Protein AF-A0A2D6LVS5-F1 (afdb_monomer_lite)

Radius of gyration: 15.0 Å; chains: 1; bounding box: 29×38×30 Å

Secondary structure (DSSP, 8-state):
------------SSHHHHHHTT-----------SHHHHHHTTPPEES-SS-EEEETTEEEEPP-

Structure (mmCIF, N/CA/C/O backbone):
data_AF-A0A2D6LVS5-F1
#
_entry.id   AF-A0A2D6LVS5-F1
#
loop_
_atom_site.group_PDB
_atom_site.id
_atom_site.type_symbol
_atom_site.label_atom_id
_atom_site.label_alt_id
_atom_site.label_comp_id
_atom_site.label_asym_id
_atom_site.label_entity_id
_atom_site.label_seq_id
_atom_site.pdbx_PDB_ins_code
_atom_site.Cartn_x
_atom_site.Cartn_y
_atom_site.Cartn_z
_atom_site.occupancy
_atom_site.B_iso_or_equiv
_atom_site.auth_seq_id
_atom_site.auth_comp_id
_atom_site.auth_asym_id
_atom_site.auth_atom_id
_atom_site.pdbx_PDB_model_num
ATOM 1 N N . MET A 1 1 ? 10.160 7.621 -9.178 1.00 45.22 1 MET A N 1
ATOM 2 C CA . MET A 1 1 ? 8.846 7.006 -9.454 1.00 45.22 1 MET A CA 1
ATOM 3 C C . MET A 1 1 ? 8.748 5.752 -8.604 1.00 45.22 1 MET A C 1
ATOM 5 O O . MET A 1 1 ? 9.241 4.709 -9.002 1.00 45.22 1 MET A O 1
ATOM 9 N N . THR A 1 2 ? 8.242 5.873 -7.381 1.00 47.06 2 THR A N 1
ATOM 10 C CA . THR A 1 2 ? 7.958 4.728 -6.508 1.00 47.06 2 THR A CA 1
ATOM 11 C C . THR A 1 2 ? 6.687 4.086 -7.037 1.00 47.06 2 THR A C 1
ATOM 13 O O . THR A 1 2 ? 5.594 4.579 -6.796 1.00 47.06 2 THR A O 1
ATOM 16 N N . THR A 1 3 ? 6.821 3.056 -7.866 1.00 53.16 3 THR A N 1
ATOM 17 C CA . THR A 1 3 ? 5.680 2.294 -8.368 1.00 53.16 3 THR A CA 1
ATOM 18 C C . THR A 1 3 ? 5.025 1.554 -7.196 1.00 53.16 3 THR A C 1
ATOM 20 O O . THR A 1 3 ? 5.690 0.751 -6.542 1.00 53.16 3 THR A O 1
ATOM 23 N N . PRO A 1 4 ? 3.731 1.781 -6.902 1.00 54.28 4 PRO A N 1
ATOM 24 C CA . PRO A 1 4 ? 2.997 0.912 -5.991 1.00 54.28 4 PRO A CA 1
ATOM 25 C C . PRO A 1 4 ? 2.986 -0.491 -6.585 1.00 54.28 4 PRO A C 1
ATOM 27 O O . PRO A 1 4 ? 2.416 -0.711 -7.656 1.00 54.28 4 PRO A O 1
ATOM 30 N N . CYS A 1 5 ? 3.673 -1.421 -5.931 1.00 53.34 5 CYS A N 1
ATOM 31 C CA . CYS A 1 5 ? 3.829 -2.781 -6.416 1.00 53.34 5 CYS A CA 1
ATOM 32 C C . CYS A 1 5 ? 2.483 -3.354 -6.879 1.00 53.34 5 CYS A C 1
ATOM 34 O O . CYS A 1 5 ? 1.515 -3.395 -6.118 1.00 53.34 5 CYS A O 1
ATOM 36 N N . ASN A 1 6 ? 2.445 -3.827 -8.124 1.00 50.53 6 ASN A N 1
ATOM 37 C CA . ASN A 1 6 ? 1.567 -4.924 -8.484 1.00 50.53 6 ASN A CA 1
ATOM 38 C C . ASN A 1 6 ? 2.224 -6.169 -7.871 1.00 50.53 6 ASN A C 1
ATOM 40 O O . ASN A 1 6 ? 3.282 -6.581 -8.358 1.00 50.53 6 ASN A O 1
ATOM 44 N N . PRO A 1 7 ? 1.726 -6.714 -6.747 1.00 48.22 7 PRO A N 1
ATOM 45 C CA . PRO A 1 7 ? 2.413 -7.786 -6.072 1.00 48.22 7 PRO A CA 1
ATOM 46 C C . PRO A 1 7 ? 2.041 -9.069 -6.798 1.00 48.22 7 PRO A C 1
ATOM 48 O O . PRO A 1 7 ? 1.136 -9.796 -6.408 1.00 48.22 7 PRO A O 1
ATOM 51 N N . VAL A 1 8 ? 2.801 -9.393 -7.830 1.00 44.75 8 VAL A N 1
ATOM 52 C CA . VAL A 1 8 ? 3.297 -10.757 -7.859 1.00 44.75 8 VAL A CA 1
ATOM 53 C C . VAL A 1 8 ? 4.691 -10.677 -7.257 1.00 44.75 8 VAL A C 1
ATOM 55 O O . VAL A 1 8 ? 5.696 -10.666 -7.958 1.00 44.75 8 VAL A O 1
ATOM 58 N N . GLN A 1 9 ? 4.753 -10.581 -5.921 1.00 48.81 9 GLN A N 1
ATOM 59 C CA . GLN A 1 9 ? 5.908 -11.084 -5.180 1.00 48.81 9 GLN A CA 1
ATOM 60 C C . GLN A 1 9 ? 5.930 -12.595 -5.424 1.00 48.81 9 GLN A C 1
ATOM 62 O O . GLN A 1 9 ? 5.502 -13.385 -4.589 1.00 48.81 9 GLN A O 1
ATOM 67 N N . GLN A 1 10 ? 6.327 -13.003 -6.627 1.00 55.75 10 GLN A N 1
ATOM 68 C CA . G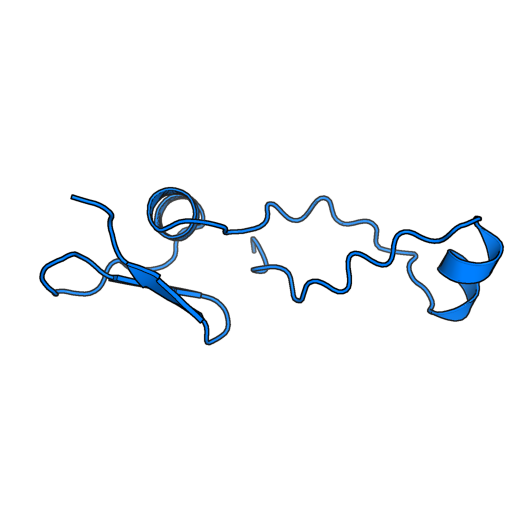LN A 1 10 ? 6.581 -14.399 -6.906 1.00 55.75 10 GLN A CA 1
ATOM 69 C C . GLN A 1 10 ? 7.853 -14.716 -6.137 1.00 55.75 10 GLN A C 1
ATOM 71 O O . GLN A 1 10 ? 8.959 -14.339 -6.519 1.00 55.75 10 GLN A O 1
ATOM 76 N N . THR A 1 11 ? 7.684 -15.355 -4.987 1.00 53.72 11 THR A N 1
ATOM 77 C CA . THR A 1 11 ? 8.768 -16.085 -4.356 1.00 53.72 11 THR A CA 1
ATOM 78 C C . THR A 1 11 ? 9.077 -17.252 -5.281 1.00 53.72 11 THR A C 1
ATOM 80 O O . THR A 1 11 ? 8.376 -18.261 -5.350 1.00 53.72 11 THR A O 1
ATOM 83 N N . PHE A 1 12 ? 10.104 -17.075 -6.099 1.00 71.25 12 PHE A N 1
ATOM 84 C CA . PHE A 1 12 ? 10.566 -18.136 -6.967 1.00 71.25 12 PHE A CA 1
ATOM 85 C C . PHE A 1 12 ? 11.327 -19.140 -6.112 1.00 71.25 12 PHE A C 1
ATOM 87 O O . PHE A 1 12 ? 12.336 -18.800 -5.500 1.00 71.25 12 PHE A O 1
ATOM 94 N N . GLN A 1 13 ? 10.850 -20.385 -6.090 1.00 69.38 13 GLN A N 1
ATOM 95 C CA . GLN A 1 13 ? 11.492 -21.495 -5.372 1.00 69.38 13 GLN A CA 1
ATOM 96 C C . GLN A 1 13 ? 12.975 -21.663 -5.752 1.00 69.38 13 GLN A C 1
ATOM 98 O O . GLN A 1 13 ? 13.766 -22.202 -4.986 1.00 69.38 13 GLN A O 1
ATOM 103 N N . ASN A 1 14 ? 13.359 -21.205 -6.945 1.00 77.56 14 ASN A N 1
ATOM 104 C CA . ASN A 1 14 ? 14.737 -21.120 -7.403 1.00 77.56 14 ASN A CA 1
ATOM 105 C C . ASN A 1 14 ? 14.875 -20.097 -8.545 1.00 77.56 14 ASN A C 1
ATOM 107 O O . ASN A 1 14 ? 13.898 -19.561 -9.074 1.00 77.56 14 ASN A O 1
ATOM 111 N N . THR A 1 15 ? 16.114 -19.875 -8.977 1.00 68.81 15 THR A N 1
ATOM 112 C CA . THR A 1 15 ? 16.466 -18.931 -10.047 1.00 68.81 15 THR A CA 1
ATOM 113 C C . THR A 1 15 ? 15.899 -19.305 -11.421 1.00 68.81 15 THR A C 1
ATOM 115 O O . THR A 1 15 ? 15.757 -18.431 -12.274 1.00 68.81 15 THR A O 1
ATOM 118 N N . TYR A 1 16 ? 15.534 -20.572 -11.656 1.00 80.94 16 TYR A N 1
ATOM 119 C CA . TYR A 1 16 ? 14.900 -20.995 -12.909 1.00 80.94 16 TYR A CA 1
ATOM 120 C C . TYR A 1 16 ? 13.494 -20.408 -13.047 1.00 80.94 16 TYR A C 1
ATOM 122 O O . TYR A 1 16 ? 13.156 -19.853 -14.093 1.00 80.94 16 TYR A O 1
ATOM 130 N N . GLN A 1 17 ? 12.697 -20.462 -11.978 1.00 79.75 17 GLN A N 1
ATOM 131 C CA . GLN A 1 17 ? 11.343 -19.909 -12.002 1.00 79.75 17 GLN A CA 1
ATOM 132 C C . GLN A 1 17 ? 11.365 -18.378 -12.167 1.00 79.75 17 GLN A C 1
ATOM 134 O O . GLN A 1 17 ? 10.527 -17.839 -12.884 1.00 79.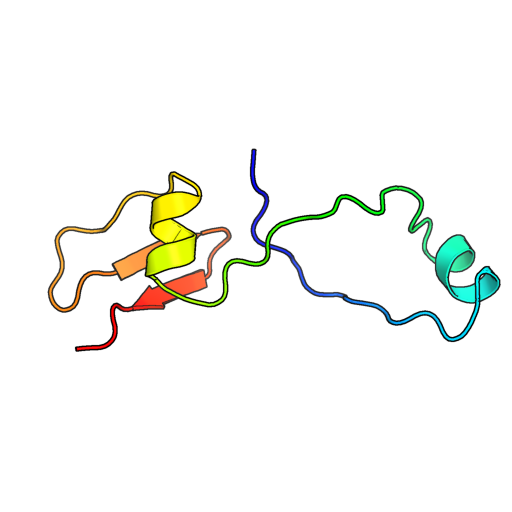75 17 GLN A O 1
ATOM 139 N N . ALA A 1 18 ? 12.378 -17.696 -11.615 1.00 70.50 18 ALA A N 1
ATOM 140 C CA . ALA A 1 18 ? 12.57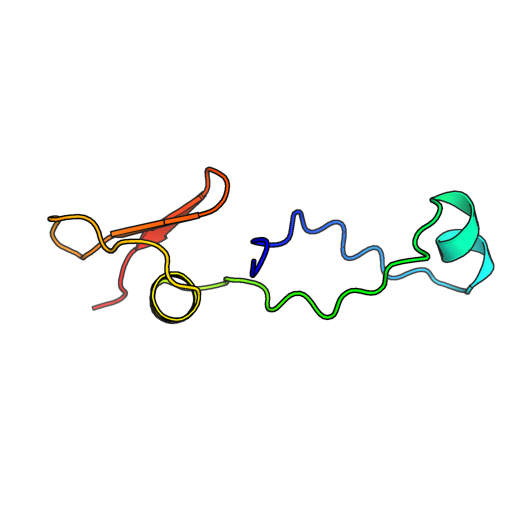7 -16.257 -11.813 1.00 70.50 18 ALA A CA 1
ATOM 141 C C . ALA A 1 18 ? 12.886 -15.902 -13.281 1.00 70.50 18 ALA A C 1
ATOM 143 O O . ALA A 1 18 ? 12.331 -14.953 -13.836 1.00 70.50 18 ALA A O 1
ATOM 144 N N . LYS A 1 19 ? 13.733 -16.700 -13.945 1.00 79.62 19 LYS A N 1
ATOM 145 C CA . LYS A 1 19 ? 14.066 -16.517 -15.368 1.00 79.62 19 LYS A CA 1
ATOM 146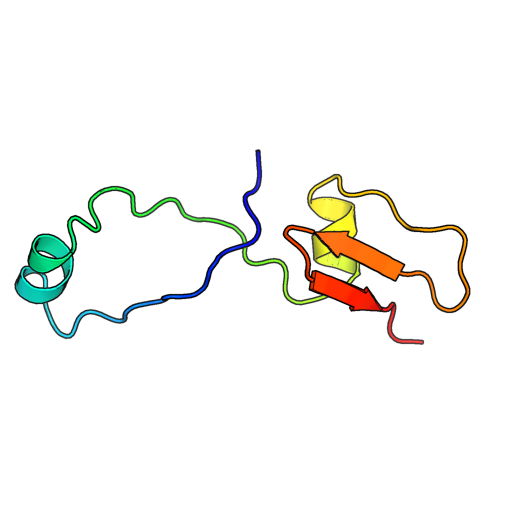 C C . LYS A 1 19 ? 12.883 -16.799 -16.292 1.00 79.62 19 LYS A C 1
ATOM 148 O O . LYS A 1 19 ? 12.724 -16.097 -17.282 1.00 79.62 19 LYS A O 1
ATOM 153 N N . LYS A 1 20 ? 12.039 -17.786 -15.969 1.00 79.94 20 LYS A N 1
ATOM 154 C CA . LYS A 1 20 ? 10.875 -18.173 -16.790 1.00 79.94 20 LYS A CA 1
ATOM 155 C C . LYS A 1 20 ? 9.901 -17.016 -17.033 1.00 79.94 20 LYS A C 1
ATOM 157 O O . LYS A 1 20 ? 9.244 -16.982 -18.067 1.00 79.94 20 LYS A O 1
ATOM 162 N N . VAL A 1 21 ? 9.816 -16.082 -16.091 1.00 69.25 21 VAL A N 1
ATOM 163 C CA . VAL A 1 21 ? 8.935 -14.910 -16.180 1.00 69.25 21 VAL A CA 1
ATOM 164 C C . VAL A 1 21 ? 9.700 -13.607 -16.426 1.00 69.25 21 VAL A C 1
ATOM 166 O O . VAL A 1 21 ? 9.142 -12.532 -16.234 1.00 69.25 21 VAL A O 1
ATOM 169 N N . ASN A 1 22 ? 10.971 -13.690 -16.841 1.00 67.44 22 ASN A N 1
ATOM 170 C CA . ASN A 1 22 ? 11.849 -12.538 -17.060 1.00 67.44 22 ASN A CA 1
ATOM 171 C C . ASN A 1 22 ? 11.870 -11.552 -15.874 1.00 67.44 22 ASN A C 1
ATOM 173 O O . ASN A 1 22 ? 11.920 -10.339 -16.070 1.00 67.44 22 ASN A O 1
ATOM 177 N N . ALA A 1 23 ? 11.869 -12.061 -14.635 1.00 66.25 23 ALA A N 1
ATOM 178 C CA . ALA A 1 23 ? 12.010 -11.253 -13.421 1.00 66.25 23 ALA A CA 1
ATOM 179 C C . ALA A 1 23 ? 13.472 -10.795 -13.221 1.00 66.25 23 ALA A C 1
ATOM 181 O O . ALA A 1 23 ? 14.123 -11.155 -12.242 1.00 66.25 23 ALA A O 1
ATOM 182 N N . PHE A 1 24 ? 14.014 -10.058 -14.195 1.00 56.44 24 PHE A N 1
ATOM 183 C CA . PHE A 1 24 ? 15.392 -9.548 -14.197 1.00 56.44 24 PHE A CA 1
ATOM 184 C C . PHE A 1 24 ? 15.514 -8.182 -13.499 1.00 56.44 24 PHE A C 1
ATOM 186 O O . PHE A 1 24 ? 16.574 -7.846 -12.978 1.00 56.44 24 PHE A O 1
ATOM 193 N N . ASP A 1 25 ? 14.407 -7.441 -13.409 1.00 54.72 25 ASP A N 1
ATOM 194 C CA . ASP A 1 25 ? 14.301 -6.190 -12.665 1.00 54.72 25 ASP A CA 1
ATOM 195 C C . ASP A 1 25 ? 13.771 -6.461 -11.253 1.00 54.72 25 ASP A C 1
ATOM 197 O O . ASP A 1 25 ? 12.599 -6.228 -10.948 1.00 54.72 25 ASP A O 1
ATOM 201 N N . ILE A 1 26 ? 14.636 -6.939 -10.350 1.00 53.72 26 ILE A N 1
ATOM 202 C CA . ILE A 1 26 ? 14.360 -6.846 -8.908 1.00 53.72 26 ILE A CA 1
ATOM 203 C C . ILE A 1 26 ? 14.543 -5.378 -8.510 1.00 53.72 26 ILE A C 1
ATOM 205 O O . ILE A 1 26 ? 15.494 -5.002 -7.825 1.00 53.72 26 ILE A O 1
ATOM 209 N N . GLN A 1 27 ? 13.647 -4.506 -8.975 1.00 53.12 27 GLN A N 1
ATOM 210 C CA . GLN A 1 27 ? 13.535 -3.193 -8.372 1.00 53.12 27 GLN A CA 1
ATOM 211 C C . GLN A 1 27 ? 13.051 -3.420 -6.948 1.00 53.12 27 GLN A C 1
ATOM 213 O O . GLN A 1 27 ? 11.989 -4.004 -6.725 1.00 53.12 27 GLN A O 1
ATOM 218 N N . LYS A 1 28 ? 13.836 -2.961 -5.973 1.00 50.00 28 LYS A N 1
ATOM 219 C CA . LYS A 1 28 ? 13.390 -2.820 -4.590 1.00 50.00 28 LYS A CA 1
ATOM 220 C C . LYS A 1 28 ? 12.323 -1.718 -4.557 1.00 50.00 28 LYS A C 1
ATOM 222 O O . LYS A 1 28 ? 12.584 -0.597 -4.135 1.00 50.00 28 LYS A O 1
ATOM 227 N N . GLY A 1 29 ? 11.143 -2.021 -5.088 1.00 54.56 29 GLY A N 1
ATOM 228 C CA . GLY A 1 29 ? 9.967 -1.183 -4.968 1.00 54.56 29 GLY A CA 1
ATOM 229 C C . GLY A 1 29 ? 9.569 -1.162 -3.502 1.00 54.56 29 GLY A C 1
ATOM 230 O O . GLY A 1 29 ? 9.410 -2.214 -2.883 1.00 54.56 29 GLY A O 1
ATOM 231 N N . VAL A 1 30 ? 9.462 0.031 -2.924 1.00 61.19 30 VAL A N 1
ATOM 232 C CA . VAL A 1 30 ? 8.840 0.181 -1.609 1.00 61.19 30 VAL A CA 1
ATOM 233 C C . VAL A 1 30 ? 7.348 -0.054 -1.823 1.00 61.19 30 VAL A C 1
ATOM 235 O O . VAL A 1 30 ? 6.684 0.732 -2.500 1.00 61.19 30 VAL A O 1
ATOM 238 N N . CYS A 1 31 ? 6.840 -1.178 -1.314 1.00 71.81 31 CYS A N 1
ATOM 239 C CA . CYS A 1 31 ? 5.408 -1.444 -1.306 1.00 71.81 31 CYS A CA 1
ATOM 240 C C . CYS A 1 31 ? 4.718 -0.360 -0.481 1.00 71.81 31 CYS A C 1
ATOM 242 O O . CYS A 1 31 ? 5.133 -0.109 0.642 1.00 71.81 31 CYS A O 1
ATOM 244 N N . ILE A 1 32 ? 3.664 0.240 -1.033 1.00 82.69 32 ILE A N 1
ATOM 245 C CA . ILE A 1 32 ? 2.748 1.079 -0.265 1.00 82.69 32 ILE A CA 1
ATOM 246 C C . ILE A 1 32 ? 1.704 0.144 0.339 1.00 82.69 32 ILE A C 1
ATOM 248 O O . ILE A 1 32 ? 0.917 -0.470 -0.385 1.00 82.69 32 ILE A O 1
ATOM 252 N N . THR A 1 33 ? 1.741 0.002 1.654 1.00 88.81 33 THR A N 1
ATOM 253 C CA . THR A 1 33 ? 0.883 -0.884 2.446 1.00 88.81 33 THR A CA 1
ATOM 254 C C . THR A 1 33 ? -0.109 -0.113 3.308 1.00 88.81 33 THR A C 1
ATOM 256 O O . THR A 1 33 ? -1.117 -0.676 3.723 1.00 88.81 33 THR A O 1
ATOM 259 N N . ASN A 1 34 ? 0.135 1.179 3.527 1.00 91.75 34 ASN A N 1
ATOM 260 C CA . ASN A 1 34 ? -0.675 2.040 4.378 1.00 91.75 34 ASN A CA 1
ATOM 261 C C . ASN A 1 34 ? -0.732 3.479 3.833 1.00 91.75 34 ASN A C 1
ATOM 263 O O . ASN A 1 34 ? -0.054 3.844 2.866 1.00 91.75 34 ASN A O 1
ATOM 267 N N . PHE A 1 35 ? -1.577 4.300 4.459 1.00 94.50 35 PHE A N 1
ATOM 268 C CA . PHE A 1 35 ? -1.759 5.704 4.094 1.00 94.50 35 PHE A CA 1
ATOM 269 C C . PHE A 1 35 ? -0.463 6.521 4.210 1.00 94.50 35 PHE A C 1
ATOM 271 O O . PHE A 1 35 ? -0.151 7.308 3.315 1.00 94.50 35 PHE A O 1
ATOM 278 N N . GLU A 1 36 ? 0.325 6.311 5.266 1.00 93.62 36 GLU A N 1
ATOM 279 C CA . GLU A 1 36 ? 1.556 7.066 5.508 1.00 93.62 36 GLU A CA 1
ATOM 280 C C . GLU A 1 36 ? 2.598 6.821 4.406 1.00 93.62 36 GLU A C 1
ATOM 282 O O . GLU A 1 36 ? 3.184 7.761 3.867 1.00 93.62 36 GLU A O 1
ATOM 287 N N . GLU A 1 37 ? 2.785 5.565 4.005 1.00 90.44 37 GLU A N 1
ATOM 288 C CA . GLU A 1 37 ? 3.639 5.182 2.881 1.00 90.44 37 GLU A CA 1
ATOM 289 C C . GLU A 1 37 ? 3.135 5.761 1.557 1.00 90.44 37 GLU A C 1
ATOM 291 O O . GLU A 1 37 ? 3.940 6.148 0.709 1.00 90.44 37 GLU A O 1
ATOM 296 N N . CYS A 1 38 ? 1.815 5.872 1.386 1.00 91.38 38 CYS A N 1
ATOM 297 C CA . CYS A 1 38 ? 1.214 6.430 0.180 1.00 91.38 38 CYS A CA 1
ATOM 298 C C . CYS A 1 38 ? 1.577 7.909 0.005 1.00 91.38 38 CYS A C 1
ATOM 300 O O . CYS A 1 38 ? 2.016 8.316 -1.077 1.00 91.38 38 CYS A O 1
ATOM 302 N N . VAL A 1 39 ? 1.477 8.687 1.085 1.00 92.94 39 VAL A N 1
ATOM 303 C CA . VAL A 1 39 ? 1.838 10.110 1.103 1.00 92.94 39 VAL A CA 1
ATOM 304 C C . VAL A 1 39 ? 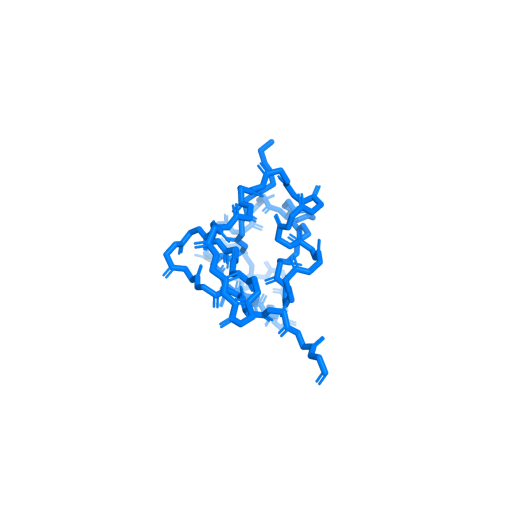3.355 10.302 1.027 1.00 92.94 39 VAL A C 1
ATOM 306 O O . VAL A 1 39 ? 3.825 11.132 0.251 1.00 92.94 39 VAL A O 1
ATOM 309 N N . LYS A 1 40 ? 4.150 9.495 1.748 1.00 89.56 40 LYS A N 1
ATOM 310 C CA . LYS A 1 40 ? 5.628 9.514 1.661 1.00 89.56 40 LYS A CA 1
ATOM 311 C C . LYS A 1 40 ? 6.141 9.187 0.258 1.00 89.56 40 LYS A C 1
ATOM 313 O O . LYS A 1 40 ? 7.187 9.688 -0.144 1.00 89.56 40 LYS A O 1
ATOM 318 N N . ALA A 1 41 ? 5.401 8.378 -0.498 1.00 86.25 41 ALA A N 1
ATOM 319 C CA . ALA A 1 41 ? 5.678 8.097 -1.903 1.00 86.25 41 ALA A CA 1
ATOM 320 C C . ALA A 1 41 ? 5.343 9.271 -2.849 1.00 86.25 41 ALA A C 1
ATOM 322 O O . ALA A 1 41 ? 5.594 9.161 -4.048 1.00 86.25 41 ALA A O 1
ATOM 323 N N . GLY A 1 42 ? 4.806 10.384 -2.334 1.00 88.81 42 GLY A N 1
ATOM 324 C CA . GLY A 1 42 ? 4.484 11.594 -3.093 1.00 88.81 42 GLY A CA 1
ATOM 325 C C . GLY A 1 42 ? 3.087 11.603 -3.713 1.00 88.81 42 GLY A C 1
ATOM 326 O O . GLY A 1 42 ? 2.798 12.475 -4.530 1.00 88.81 42 GLY A O 1
ATOM 327 N N . ASN A 1 43 ? 2.220 10.648 -3.360 1.00 90.56 43 ASN A N 1
ATOM 328 C CA . ASN A 1 43 ? 0.830 10.669 -3.811 1.00 90.56 43 ASN A CA 1
ATOM 329 C C . ASN A 1 43 ? 0.025 11.679 -2.975 1.00 90.56 43 ASN A C 1
ATOM 331 O O . ASN A 1 43 ? 0.276 11.821 -1.774 1.00 90.56 43 ASN A O 1
ATOM 335 N N . PRO A 1 44 ? -0.950 12.377 -3.579 1.00 93.69 44 PRO A N 1
ATOM 336 C CA . PRO A 1 44 ? -1.732 13.373 -2.866 1.00 93.69 44 PRO A CA 1
ATOM 337 C C . PRO A 1 44 ? -2.647 12.716 -1.829 1.00 93.69 44 PRO A C 1
ATOM 339 O O . PRO A 1 44 ? -3.334 11.730 -2.117 1.00 93.69 44 PRO A O 1
A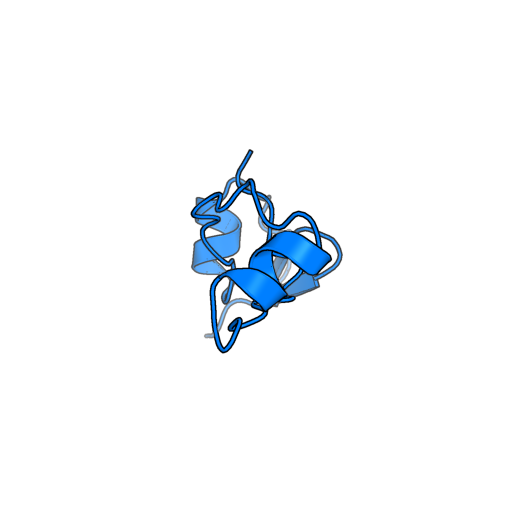TOM 342 N N . ALA A 1 45 ? -2.697 13.314 -0.639 1.00 96.44 45 ALA A N 1
ATOM 343 C CA . ALA A 1 45 ? -3.810 13.106 0.271 1.00 96.44 45 ALA A CA 1
ATOM 344 C C . ALA A 1 45 ? -5.038 13.839 -0.286 1.00 96.44 45 ALA A C 1
ATOM 346 O O . ALA A 1 45 ? -4.946 14.969 -0.760 1.00 96.44 45 ALA A O 1
ATOM 347 N N . MET A 1 46 ? -6.182 13.174 -0.262 1.00 95.62 46 MET A N 1
ATOM 348 C CA . MET A 1 46 ? -7.456 13.715 -0.701 1.00 95.62 46 MET A CA 1
ATOM 349 C C . MET A 1 46 ? -8.096 14.510 0.434 1.00 95.62 46 MET A C 1
ATOM 351 O O . MET A 1 46 ? -8.073 14.067 1.585 1.00 95.62 46 MET A O 1
ATOM 355 N N . GLU A 1 47 ? -8.742 15.619 0.080 1.00 93.94 47 GLU A N 1
ATOM 356 C CA . GLU A 1 47 ? -9.568 16.443 0.971 1.00 93.94 47 GLU A CA 1
ATOM 357 C C . GLU A 1 47 ? -10.811 15.652 1.436 1.00 93.94 47 GLU A C 1
ATOM 359 O O . GLU A 1 47 ? -11.901 15.762 0.880 1.00 93.94 47 GLU A O 1
ATOM 364 N N . SER A 1 48 ? -10.617 14.763 2.411 1.00 93.12 48 SER A N 1
ATOM 365 C CA . SER A 1 48 ? -11.588 13.788 2.925 1.00 93.12 48 SER A CA 1
ATOM 366 C C . SER A 1 48 ? -11.305 13.483 4.399 1.00 93.12 48 SER A C 1
ATOM 368 O O . SER A 1 48 ? -10.185 13.696 4.866 1.00 93.12 48 SER A O 1
ATOM 370 N N . TYR A 1 49 ? -12.309 12.995 5.136 1.00 93.75 49 TYR A N 1
ATOM 371 C CA . TYR A 1 49 ? -12.156 12.597 6.537 1.00 93.75 49 TYR A CA 1
ATOM 372 C C . TYR A 1 49 ? -12.777 11.208 6.799 1.00 93.75 49 TYR A C 1
ATOM 374 O O . TYR A 1 49 ? -13.983 11.055 6.582 1.00 93.75 49 TYR A O 1
ATOM 382 N N . PRO A 1 50 ? -11.998 10.204 7.258 1.00 94.75 50 PRO A N 1
ATOM 383 C CA . PRO A 1 50 ? -10.534 10.214 7.408 1.00 94.75 50 PRO A CA 1
ATOM 384 C C . PRO A 1 50 ? -9.816 10.476 6.077 1.00 94.75 50 PRO A C 1
ATOM 386 O O . PRO A 1 50 ? -10.397 10.256 5.009 1.00 94.75 50 PRO A O 1
ATOM 389 N N . ARG A 1 51 ? -8.570 10.967 6.130 1.00 97.31 51 ARG A N 1
ATOM 390 C CA . ARG A 1 51 ? -7.818 11.293 4.911 1.00 97.31 51 ARG A CA 1
ATOM 391 C C . ARG A 1 51 ? -7.589 10.034 4.082 1.00 97.31 51 ARG A C 1
ATOM 393 O O . ARG A 1 51 ? -7.361 8.949 4.613 1.00 97.31 51 ARG A O 1
ATOM 400 N N . GLN A 1 52 ? -7.628 10.184 2.764 1.00 97.25 52 GLN A N 1
ATOM 401 C CA . GLN A 1 52 ? -7.412 9.086 1.822 1.00 97.25 52 GLN A CA 1
ATOM 402 C C . GLN A 1 52 ? -6.250 9.406 0.893 1.00 97.25 52 GLN A C 1
ATOM 404 O O . GLN A 1 52 ? -6.044 10.557 0.529 1.00 97.25 52 GLN A O 1
ATOM 409 N N . CYS A 1 53 ? -5.490 8.399 0.488 1.00 95.12 53 CYS A N 1
ATOM 410 C CA . CYS A 1 53 ? -4.417 8.533 -0.486 1.00 95.12 53 CYS A CA 1
ATOM 411 C C . CYS A 1 53 ? -4.584 7.468 -1.569 1.00 95.12 53 CYS A C 1
ATOM 413 O O . CYS A 1 53 ? -4.842 6.302 -1.264 1.00 95.12 53 CYS A O 1
ATOM 415 N N . ARG A 1 54 ? -4.469 7.856 -2.844 1.00 91.44 54 ARG A N 1
ATOM 416 C CA . ARG A 1 54 ? -4.679 6.947 -3.979 1.00 91.44 54 ARG A CA 1
ATOM 417 C C . ARG A 1 54 ? -3.379 6.699 -4.726 1.00 91.44 54 ARG A C 1
ATOM 419 O O . ARG A 1 54 ? -2.737 7.643 -5.171 1.00 91.44 54 ARG A O 1
ATOM 426 N N . ALA A 1 55 ? -3.044 5.430 -4.939 1.00 86.94 55 ALA A N 1
ATOM 427 C CA . ALA A 1 55 ? -1.873 5.033 -5.713 1.00 86.94 55 ALA A CA 1
ATOM 428 C C . ALA A 1 55 ? -2.163 3.760 -6.528 1.00 86.94 55 ALA A C 1
ATOM 430 O O . ALA A 1 55 ? -2.705 2.792 -5.997 1.00 86.94 55 ALA A O 1
ATOM 431 N N . ASN A 1 56 ? -1.842 3.762 -7.831 1.00 76.94 56 ASN A N 1
ATOM 432 C CA . ASN A 1 56 ? -2.098 2.650 -8.771 1.00 76.94 56 ASN A CA 1
ATOM 433 C C . ASN A 1 56 ? -3.494 2.012 -8.643 1.00 76.94 56 ASN A C 1
ATOM 435 O O . ASN A 1 56 ? -3.646 0.792 -8.612 1.00 76.94 56 ASN A O 1
ATOM 439 N N . GLY A 1 57 ? -4.533 2.842 -8.532 1.00 83.25 57 GLY A N 1
ATOM 440 C CA . GLY A 1 57 ? -5.915 2.363 -8.458 1.00 83.25 57 GLY A CA 1
ATOM 441 C C . GLY A 1 57 ? -6.341 1.789 -7.103 1.00 83.25 57 GLY A C 1
ATOM 442 O O . GLY A 1 57 ? -7.511 1.450 -6.963 1.00 83.25 57 GLY A O 1
ATOM 443 N N . LYS A 1 58 ? -5.452 1.738 -6.104 1.00 87.12 58 LYS A N 1
ATOM 444 C CA . LYS A 1 58 ? -5.792 1.428 -4.710 1.00 87.12 58 LYS A CA 1
ATOM 445 C C . LYS A 1 58 ? -5.970 2.708 -3.900 1.00 87.12 58 LYS A C 1
ATOM 447 O O . LYS A 1 58 ? -5.257 3.685 -4.132 1.00 87.12 58 LYS A O 1
ATOM 452 N N . THR A 1 59 ? -6.894 2.671 -2.947 1.00 92.94 59 THR A N 1
ATOM 453 C CA . THR A 1 59 ? -7.118 3.732 -1.961 1.00 92.94 59 THR A CA 1
ATOM 454 C C . THR A 1 59 ? -6.651 3.235 -0.600 1.00 92.94 59 THR A C 1
ATOM 456 O O . THR A 1 59 ? -7.057 2.159 -0.165 1.00 92.94 59 THR A O 1
ATOM 459 N N . PHE A 1 60 ? -5.808 4.020 0.058 1.00 94.25 60 PHE A N 1
ATOM 460 C CA . PHE A 1 60 ? -5.346 3.810 1.424 1.00 94.25 60 PHE A CA 1
ATOM 461 C C . PHE A 1 60 ? -6.013 4.861 2.307 1.00 94.25 60 PHE A C 1
ATOM 463 O O . PHE A 1 60 ? -5.957 6.049 1.986 1.00 94.25 60 PHE A O 1
ATOM 470 N N . VAL A 1 61 ? -6.667 4.431 3.381 1.00 96.81 61 VAL A N 1
ATOM 471 C CA . VAL A 1 61 ? -7.372 5.307 4.327 1.00 96.81 61 VAL A CA 1
ATOM 472 C C . VAL A 1 61 ? -6.502 5.475 5.570 1.00 96.81 61 VAL A C 1
ATOM 474 O O . VAL A 1 61 ? -5.842 4.524 5.983 1.00 96.81 61 VAL A O 1
ATOM 477 N N . GLU A 1 62 ? -6.455 6.681 6.126 1.00 96.44 62 GLU A N 1
ATOM 478 C CA . GLU A 1 62 ? -5.772 6.964 7.388 1.00 96.44 62 GLU A CA 1
ATOM 479 C C . GLU A 1 62 ? -6.458 6.236 8.554 1.00 96.44 62 GLU A C 1
ATOM 481 O O . GLU A 1 62 ? -7.669 6.366 8.740 1.00 96.44 62 GLU A O 1
ATOM 486 N N . GLU A 1 63 ? -5.686 5.465 9.324 1.00 91.56 63 GLU A N 1
ATOM 487 C CA . GLU A 1 63 ? -6.152 4.844 10.568 1.00 91.56 63 GLU A CA 1
ATOM 488 C C . GLU A 1 63 ? -6.123 5.892 11.690 1.00 91.56 63 GLU A C 1
ATOM 490 O O . GLU A 1 63 ? -5.094 6.535 11.913 1.00 91.56 63 GLU A O 1
ATOM 495 N N . ILE A 1 64 ? -7.263 6.078 12.360 1.00 83.25 64 ILE A N 1
ATOM 496 C CA . ILE A 1 64 ? -7.482 7.028 13.463 1.00 83.25 64 ILE A CA 1
ATOM 497 C C . ILE A 1 64 ? -7.932 6.308 14.729 1.00 83.25 64 ILE A C 1
ATOM 499 O O . ILE A 1 64 ? -8.603 5.257 14.598 1.00 83.25 64 ILE A O 1
#

pLDDT: mean 76.63, std 17.43, range [44.75, 97.31]

Sequence (64 aa):
MTTPCNPVQQTFQNTYQAKKVNAFDIQKGVCITNFEECVKAGNPAMESYPRQCRANGKTFVEEI

Foldseek 3Di:
DQAQDPDPPVPDPDVVSCVVVPVVPPPPRDHDPAPVSLVVVVFDFDPDVQIWGDHPRDIHGDDD